Protein AF-A0A8S3BUA9-F1 (afdb_monomer_lite)

Organism: NCBI:txid392030

Sequence (82 aa):
MVQRSFKAKYMPGKYHFVAGHKEKSDGCLFTLLKETEEEAGIKLDATNYFGEVKNMEPDKHATIEWFDIDNLPKNTAPWAVL

Structure (mmCIF, N/CA/C/O backbone):
data_AF-A0A8S3BUA9-F1
#
_entry.id   AF-A0A8S3BUA9-F1
#
loop_
_atom_site.group_PDB
_atom_site.id
_atom_site.type_symbol
_atom_site.label_atom_id
_atom_site.label_alt_id
_atom_site.label_comp_id
_atom_site.label_asym_id
_atom_site.label_entity_id
_atom_site.label_seq_id
_atom_site.pdbx_PDB_ins_code
_atom_site.Cartn_x
_atom_site.Cartn_y
_atom_site.Cartn_z
_atom_site.occupancy
_atom_site.B_iso_or_equiv
_atom_site.auth_seq_id
_atom_site.auth_comp_id
_atom_site.auth_asym_id
_atom_site.auth_atom_id
_atom_site.pdbx_PDB_model_num
ATOM 1 N N . MET A 1 1 ? -1.339 -4.942 -4.377 1.00 90.06 1 MET A N 1
ATOM 2 C CA . MET A 1 1 ? -0.744 -3.607 -4.159 1.00 90.06 1 MET A CA 1
ATOM 3 C C . MET A 1 1 ? 0.541 -3.776 -3.375 1.00 90.06 1 MET A C 1
ATOM 5 O O . MET A 1 1 ? 0.537 -4.523 -2.403 1.00 90.06 1 MET A O 1
ATOM 9 N N . VAL A 1 2 ? 1.620 -3.122 -3.798 1.00 91.25 2 VAL A N 1
ATOM 10 C CA . VAL A 1 2 ? 2.904 -3.112 -3.079 1.00 91.25 2 VAL A CA 1
ATOM 11 C C . VAL A 1 2 ? 3.459 -1.692 -3.019 1.00 91.25 2 VAL A C 1
ATOM 13 O O . VAL A 1 2 ? 3.191 -0.873 -3.898 1.00 91.25 2 VAL A O 1
ATOM 16 N N . GLN A 1 3 ? 4.249 -1.414 -1.988 1.00 92.12 3 GLN A N 1
ATOM 17 C CA . GLN A 1 3 ? 4.943 -0.152 -1.772 1.00 92.12 3 GLN A CA 1
ATOM 18 C C . GLN A 1 3 ? 6.453 -0.349 -1.750 1.00 92.12 3 GLN A C 1
ATOM 20 O O . GLN A 1 3 ? 6.946 -1.437 -1.444 1.00 92.12 3 GLN A O 1
ATOM 25 N N . ARG A 1 4 ? 7.200 0.705 -2.082 1.00 91.94 4 ARG A N 1
ATOM 26 C CA . ARG A 1 4 ? 8.668 0.682 -2.077 1.00 91.94 4 ARG A CA 1
ATOM 27 C C . ARG A 1 4 ? 9.219 1.767 -1.167 1.00 91.94 4 ARG A C 1
ATOM 29 O O . ARG A 1 4 ? 9.220 2.936 -1.539 1.00 91.94 4 ARG A O 1
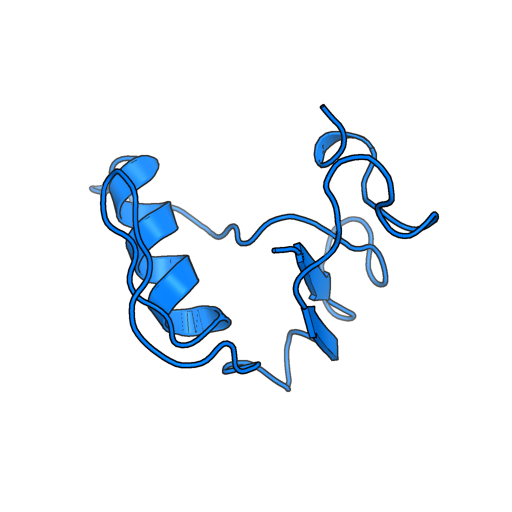ATOM 36 N N . SER A 1 5 ? 9.750 1.387 -0.008 1.00 85.62 5 SER A N 1
ATOM 37 C CA . SER A 1 5 ? 10.417 2.322 0.908 1.00 85.62 5 SER A CA 1
ATOM 38 C C . SER A 1 5 ? 11.882 2.548 0.535 1.00 85.62 5 SER A C 1
ATOM 40 O O . SER A 1 5 ? 12.576 1.604 0.172 1.00 85.62 5 SER A O 1
ATOM 42 N N . PHE A 1 6 ? 12.397 3.770 0.694 1.00 82.44 6 PHE A N 1
ATOM 43 C CA . PHE A 1 6 ? 13.846 4.041 0.661 1.00 82.44 6 PHE A CA 1
ATOM 44 C C . PHE A 1 6 ? 14.475 4.114 2.057 1.00 82.44 6 PHE A C 1
ATOM 46 O O . PHE A 1 6 ? 15.689 3.981 2.191 1.00 82.44 6 PHE A O 1
ATOM 53 N N . LYS A 1 7 ? 13.654 4.339 3.090 1.00 73.69 7 LYS A N 1
ATOM 54 C CA . LYS A 1 7 ? 14.092 4.537 4.480 1.00 73.69 7 LYS A CA 1
ATOM 55 C C . LYS A 1 7 ? 13.994 3.273 5.336 1.00 73.69 7 LYS A C 1
ATOM 57 O O . LYS A 1 7 ? 14.433 3.299 6.485 1.00 73.69 7 LYS A O 1
ATOM 62 N N . ALA A 1 8 ? 13.421 2.185 4.817 1.00 74.06 8 ALA A N 1
ATOM 63 C CA . ALA A 1 8 ? 13.269 0.944 5.566 1.00 74.06 8 ALA A CA 1
ATOM 64 C C . ALA A 1 8 ? 14.610 0.476 6.154 1.00 74.06 8 ALA A C 1
ATOM 66 O O . ALA A 1 8 ? 15.607 0.322 5.448 1.00 74.06 8 ALA A O 1
ATOM 67 N N . LYS A 1 9 ? 14.614 0.204 7.465 1.00 75.00 9 LYS A N 1
ATOM 68 C CA . LYS A 1 9 ? 15.788 -0.310 8.191 1.00 75.00 9 LYS A CA 1
ATOM 69 C C . LYS A 1 9 ? 16.265 -1.657 7.636 1.00 75.00 9 LYS A C 1
ATOM 71 O O . LYS A 1 9 ? 17.442 -1.990 7.737 1.00 75.00 9 LYS A O 1
ATOM 76 N N . TYR A 1 10 ? 15.345 -2.432 7.067 1.00 72.62 10 TYR A N 1
ATOM 77 C CA . TYR A 1 10 ? 15.598 -3.743 6.493 1.00 72.62 10 TYR A CA 1
ATOM 78 C C . TYR A 1 10 ? 15.129 -3.753 5.032 1.00 72.62 10 TYR A C 1
ATOM 80 O O . TYR A 1 10 ? 13.962 -3.505 4.760 1.00 72.62 10 TYR A O 1
ATOM 88 N N . MET A 1 11 ? 16.056 -4.014 4.102 1.00 81.19 11 MET A N 1
ATOM 89 C CA . MET A 1 11 ? 15.848 -4.011 2.640 1.00 81.19 11 MET A CA 1
ATOM 90 C C . MET A 1 11 ? 15.281 -2.707 2.027 1.00 81.19 11 MET A C 1
ATOM 92 O O . MET A 1 11 ? 14.258 -2.748 1.338 1.00 81.19 11 MET A O 1
ATOM 96 N N . PRO A 1 12 ? 15.959 -1.555 2.187 1.00 85.31 12 PRO A N 1
ATOM 97 C CA . PRO A 1 12 ? 15.568 -0.330 1.493 1.00 85.31 12 PRO A CA 1
ATOM 98 C C . PRO A 1 12 ? 15.614 -0.508 -0.035 1.00 85.31 12 PRO A C 1
ATOM 100 O O . PRO A 1 12 ? 16.463 -1.212 -0.582 1.00 85.31 12 PRO A O 1
ATOM 103 N N . GLY A 1 13 ? 14.687 0.141 -0.734 1.00 88.62 13 GLY A N 1
ATOM 104 C CA . GLY A 1 13 ? 14.550 0.127 -2.191 1.00 88.62 13 GLY A CA 1
ATOM 105 C C . GLY A 1 13 ? 13.831 -1.100 -2.761 1.00 88.62 13 GLY A C 1
ATOM 106 O O . GLY A 1 13 ? 13.691 -1.204 -3.985 1.00 88.62 13 GLY A O 1
ATOM 107 N N . LYS A 1 14 ? 13.362 -2.022 -1.913 1.00 91.31 14 LYS A N 1
ATOM 108 C CA . LYS A 1 14 ? 12.579 -3.189 -2.337 1.00 91.31 14 LYS A CA 1
ATOM 109 C C . LYS A 1 14 ? 11.077 -2.948 -2.239 1.00 91.31 14 LYS A C 1
ATOM 111 O O . LYS A 1 14 ? 10.627 -2.210 -1.368 1.00 91.31 14 LYS A O 1
ATOM 116 N N . TYR A 1 15 ? 10.321 -3.582 -3.134 1.00 93.19 15 TYR A N 1
ATOM 117 C CA . TYR A 1 15 ? 8.861 -3.615 -3.036 1.00 93.19 15 TYR A CA 1
ATOM 118 C C . TYR A 1 15 ? 8.421 -4.614 -1.961 1.00 93.19 15 TYR A C 1
ATOM 120 O O . TYR A 1 15 ? 8.998 -5.696 -1.845 1.00 93.19 15 TYR A O 1
ATOM 128 N N . HIS A 1 16 ? 7.402 -4.261 -1.186 1.00 91.44 16 HIS A N 1
ATOM 129 C CA . HIS A 1 16 ? 6.763 -5.120 -0.191 1.00 91.44 16 HIS A CA 1
ATOM 130 C C . HIS A 1 16 ? 5.281 -4.759 -0.044 1.00 91.44 16 HIS A C 1
ATOM 132 O O . HIS A 1 16 ? 4.837 -3.718 -0.523 1.00 91.44 16 HIS A O 1
ATOM 138 N N . PHE A 1 17 ? 4.498 -5.616 0.611 1.00 92.12 17 PHE A N 1
ATOM 139 C CA . PHE A 1 17 ? 3.111 -5.291 0.945 1.00 92.12 17 PHE A CA 1
ATOM 140 C C . PHE A 1 17 ? 3.028 -4.142 1.954 1.00 92.12 17 PHE A C 1
ATOM 142 O O . PHE A 1 17 ? 3.959 -3.933 2.738 1.00 92.12 17 PHE A O 1
ATOM 149 N N . VAL A 1 18 ? 1.898 -3.431 1.943 1.00 92.19 18 VAL A N 1
ATOM 150 C CA . VAL A 1 18 ? 1.520 -2.520 3.033 1.00 92.19 18 VAL A CA 1
ATOM 151 C C . VAL A 1 18 ? 1.576 -3.284 4.347 1.00 92.19 18 VAL A C 1
ATOM 153 O O . VAL A 1 18 ? 1.026 -4.383 4.461 1.00 92.19 18 VAL A O 1
ATOM 156 N N . ALA A 1 19 ? 2.318 -2.737 5.300 1.00 88.50 19 ALA A N 1
ATOM 157 C CA . ALA A 1 19 ? 2.578 -3.368 6.578 1.00 88.50 19 ALA A CA 1
ATOM 158 C C . ALA A 1 19 ? 3.186 -2.341 7.526 1.00 88.50 19 ALA A C 1
ATOM 160 O O . ALA A 1 19 ? 4.074 -1.591 7.132 1.00 88.50 19 ALA A O 1
ATOM 161 N N . GLY A 1 20 ? 2.810 -2.416 8.797 1.00 85.62 20 GLY A N 1
ATOM 162 C CA . GLY A 1 20 ? 3.374 -1.551 9.818 1.00 85.62 20 GLY A CA 1
ATOM 163 C C . GLY A 1 20 ? 3.368 -2.184 11.198 1.00 85.62 20 GLY A C 1
ATOM 164 O O . GLY A 1 20 ? 3.234 -3.404 11.363 1.00 85.62 20 GLY A O 1
ATOM 165 N N . HIS A 1 21 ? 3.611 -1.357 12.208 1.00 83.81 21 HIS A N 1
ATOM 166 C CA . HIS A 1 21 ? 3.803 -1.841 13.568 1.00 83.81 21 HIS A CA 1
ATOM 167 C C . HIS A 1 21 ? 2.467 -1.912 14.293 1.00 83.81 21 HIS A C 1
ATOM 169 O O . HIS A 1 21 ? 1.789 -0.907 14.473 1.00 83.81 21 HIS A O 1
ATOM 175 N N . LYS A 1 22 ? 2.134 -3.101 14.798 1.00 79.50 22 LYS A N 1
ATOM 176 C CA . LYS A 1 22 ? 0.980 -3.256 15.682 1.00 79.50 22 LYS A CA 1
ATOM 177 C C . LYS A 1 22 ? 1.144 -2.422 16.953 1.00 79.50 22 LYS A C 1
ATOM 179 O O . LYS A 1 22 ? 2.197 -2.455 17.602 1.00 79.50 22 LYS A O 1
ATOM 184 N N . GLU A 1 23 ? 0.070 -1.764 17.364 1.00 78.88 23 GLU A N 1
ATOM 185 C CA . GLU A 1 23 ? -0.077 -1.307 18.741 1.00 78.88 23 GLU A CA 1
ATOM 186 C C . GLU A 1 23 ? -0.388 -2.511 19.645 1.00 78.88 23 GLU A C 1
ATOM 188 O O . GLU A 1 23 ? -0.837 -3.563 19.186 1.00 78.88 23 GLU A O 1
ATOM 193 N N . LYS A 1 24 ? -0.106 -2.415 20.951 1.00 74.00 24 LYS A N 1
ATOM 194 C CA . LYS A 1 24 ? -0.208 -3.576 21.864 1.00 74.00 24 LYS A CA 1
ATOM 195 C C . LYS A 1 24 ? -1.617 -4.176 21.945 1.00 74.00 24 LYS A C 1
ATOM 197 O O . LYS A 1 24 ? -1.738 -5.356 22.265 1.00 74.00 24 LYS A O 1
ATOM 202 N N . SER A 1 25 ? -2.645 -3.370 21.703 1.00 77.94 25 SER A N 1
ATOM 203 C CA . SER A 1 25 ? -4.056 -3.754 21.744 1.00 77.94 25 SER A CA 1
ATOM 204 C C . SER A 1 25 ? -4.589 -4.312 20.427 1.00 77.94 25 SER A C 1
ATOM 206 O O . SER A 1 25 ? -5.678 -4.884 20.423 1.00 77.94 25 SER A O 1
ATOM 208 N N . ASP A 1 26 ? -3.855 -4.159 19.325 1.00 81.88 26 ASP A N 1
ATOM 209 C CA . ASP A 1 26 ? -4.420 -4.340 17.992 1.00 81.88 26 ASP A CA 1
ATOM 210 C C . ASP A 1 26 ? -4.185 -5.756 17.454 1.00 81.88 26 ASP A C 1
ATOM 212 O O . ASP A 1 26 ? -3.104 -6.342 17.578 1.00 81.88 26 ASP A O 1
ATOM 216 N N . GLY A 1 27 ? -5.216 -6.312 16.813 1.00 89.19 27 GLY A N 1
ATOM 217 C CA . GLY A 1 27 ? -5.090 -7.530 16.016 1.00 89.19 27 GLY A CA 1
ATOM 218 C C . GLY A 1 27 ? -4.448 -7.240 14.657 1.00 89.19 27 GLY A C 1
ATOM 219 O O . GLY A 1 27 ? -4.650 -6.166 14.096 1.00 89.19 27 GLY A O 1
ATOM 220 N N . CYS A 1 28 ? -3.740 -8.219 14.081 1.00 89.50 28 CYS A N 1
ATOM 221 C CA . CYS A 1 28 ? -3.022 -8.047 12.808 1.00 89.50 28 CYS A CA 1
ATOM 222 C C . CYS A 1 28 ? -3.909 -7.513 11.671 1.00 89.50 28 CYS A C 1
ATOM 224 O O . CYS A 1 28 ? -3.457 -6.686 10.886 1.00 89.50 28 CYS A O 1
ATOM 226 N N . LEU A 1 29 ? -5.168 -7.964 11.594 1.00 89.56 29 LEU A N 1
ATOM 227 C CA . LEU A 1 29 ? -6.116 -7.477 10.590 1.00 89.56 29 LEU A CA 1
ATOM 228 C C . LEU A 1 29 ? -6.431 -5.992 10.793 1.00 89.56 29 LEU A C 1
ATOM 230 O O . LEU A 1 29 ? -6.388 -5.230 9.838 1.00 89.56 29 LEU A O 1
ATOM 234 N N . PHE A 1 30 ? -6.712 -5.577 12.028 1.00 91.56 30 PHE A N 1
ATOM 235 C CA . PHE A 1 30 ? -7.017 -4.180 12.330 1.00 91.56 30 PHE A CA 1
ATOM 236 C C . PHE A 1 30 ? -5.827 -3.268 12.014 1.00 91.56 30 PHE A C 1
ATOM 238 O O . PHE A 1 30 ? -6.005 -2.243 11.361 1.00 91.56 30 PHE A O 1
ATOM 245 N N . THR A 1 31 ? -4.611 -3.683 12.383 1.00 92.75 31 THR A N 1
ATOM 246 C CA . THR A 1 31 ? -3.387 -2.957 12.018 1.00 92.75 31 THR A CA 1
ATOM 247 C C . THR A 1 31 ? -3.247 -2.833 10.502 1.00 92.75 31 THR A C 1
ATOM 249 O O . THR A 1 31 ? -2.996 -1.742 10.015 1.00 92.75 31 THR A O 1
ATOM 252 N N . LEU A 1 32 ? -3.470 -3.908 9.737 1.00 92.75 32 LEU A N 1
ATOM 253 C CA . LEU A 1 32 ? -3.396 -3.845 8.274 1.00 92.75 32 LEU A CA 1
ATOM 254 C C . LEU A 1 32 ? -4.413 -2.860 7.680 1.00 92.75 32 LEU A C 1
ATOM 256 O O . LEU A 1 32 ? -4.068 -2.112 6.769 1.00 92.75 32 LEU A O 1
ATOM 260 N N . LEU A 1 33 ? -5.651 -2.849 8.187 1.00 93.88 33 LEU A N 1
ATOM 261 C CA . LEU A 1 33 ? -6.681 -1.907 7.738 1.00 93.88 33 LEU A CA 1
ATOM 262 C C . LEU A 1 33 ? -6.255 -0.455 7.991 1.00 93.88 33 LEU A C 1
ATOM 264 O O . LEU A 1 33 ? -6.360 0.367 7.083 1.00 93.88 33 LEU A O 1
ATOM 268 N N . LYS A 1 34 ? -5.731 -0.168 9.190 1.00 94.62 34 LYS A N 1
ATOM 269 C CA . LYS A 1 34 ? -5.232 1.158 9.575 1.00 94.62 34 LYS A CA 1
ATOM 270 C C . LYS A 1 34 ? -4.064 1.600 8.690 1.00 94.62 34 LYS A C 1
ATOM 272 O O . LYS A 1 34 ? -4.142 2.655 8.077 1.00 94.62 34 LYS A O 1
ATOM 277 N N . GLU A 1 35 ? -3.033 0.768 8.562 1.00 95.00 35 GLU A N 1
ATOM 278 C CA . GLU A 1 35 ? -1.845 1.071 7.746 1.00 95.00 35 GLU A CA 1
ATOM 279 C C . GLU A 1 35 ? -2.213 1.251 6.266 1.00 95.00 35 GLU A C 1
ATOM 281 O O . GLU A 1 35 ? -1.668 2.104 5.578 1.00 95.00 35 GLU A O 1
ATOM 286 N N . THR A 1 36 ? -3.200 0.506 5.761 1.00 95.25 36 THR A N 1
ATOM 287 C CA . THR A 1 36 ? -3.673 0.689 4.380 1.00 95.25 36 THR A CA 1
ATOM 288 C C . THR A 1 36 ? -4.337 2.050 4.173 1.00 95.25 36 THR A C 1
ATOM 290 O O . THR A 1 36 ? -4.111 2.692 3.145 1.00 95.25 36 THR A O 1
ATOM 293 N N . GLU A 1 37 ? -5.124 2.518 5.139 1.00 95.75 37 GLU A N 1
ATOM 294 C CA . GLU A 1 37 ? -5.714 3.854 5.066 1.00 95.75 37 GLU A CA 1
ATOM 295 C C . GLU A 1 37 ? -4.639 4.944 5.201 1.00 95.75 37 GLU A C 1
ATOM 297 O O . GLU A 1 37 ? -4.637 5.895 4.418 1.00 95.75 37 GLU A O 1
ATOM 302 N N . GLU A 1 38 ? -3.697 4.777 6.133 1.00 95.25 38 GLU A N 1
ATOM 303 C CA . GLU A 1 38 ? -2.638 5.747 6.434 1.00 95.25 38 GLU A CA 1
ATOM 304 C C . GLU A 1 38 ? -1.576 5.856 5.332 1.00 95.25 38 GLU A C 1
ATOM 306 O O . GLU A 1 38 ? -1.180 6.970 4.998 1.00 95.25 38 GLU A O 1
ATOM 311 N N . GLU A 1 39 ? -1.138 4.741 4.738 1.00 95.06 39 GLU A N 1
ATOM 312 C CA . GLU A 1 39 ? -0.051 4.712 3.747 1.00 95.06 39 GLU A CA 1
ATOM 313 C C . GLU A 1 39 ? -0.559 4.813 2.299 1.00 95.06 39 GLU A C 1
ATOM 315 O O . GLU A 1 39 ? 0.093 5.433 1.450 1.00 95.06 39 GLU A O 1
ATOM 320 N N . ALA A 1 40 ? -1.724 4.217 2.006 1.00 95.56 40 ALA A N 1
ATOM 321 C CA . ALA A 1 40 ? -2.238 4.052 0.642 1.00 95.56 40 ALA A CA 1
ATOM 322 C C . ALA A 1 40 ? -3.495 4.876 0.326 1.00 95.56 40 ALA A C 1
ATOM 324 O O . ALA A 1 40 ? -3.903 4.939 -0.839 1.00 95.56 40 ALA A O 1
ATOM 325 N N . GLY A 1 41 ? -4.129 5.481 1.336 1.00 96.06 41 GLY A N 1
ATOM 326 C CA . GLY A 1 41 ? -5.325 6.308 1.163 1.00 96.06 41 GLY A CA 1
ATOM 327 C C . GLY A 1 41 ? -6.585 5.529 0.772 1.00 96.06 41 GLY A C 1
ATOM 328 O O . GLY A 1 41 ? -7.533 6.127 0.256 1.00 96.06 41 GLY A O 1
ATOM 329 N N . ILE A 1 42 ? -6.611 4.209 0.991 1.00 95.94 42 ILE A N 1
ATOM 330 C CA . ILE A 1 42 ? -7.768 3.356 0.684 1.00 95.94 42 ILE A CA 1
ATOM 331 C C . ILE A 1 42 ? -8.263 2.616 1.925 1.00 95.94 42 ILE A C 1
ATOM 333 O O . ILE A 1 42 ? -7.493 2.266 2.813 1.00 95.94 42 ILE A O 1
ATOM 337 N N . LYS A 1 43 ? -9.559 2.315 1.948 1.00 96.19 43 LYS A N 1
ATOM 338 C CA . LYS A 1 43 ? -10.183 1.439 2.948 1.00 96.19 43 LYS A CA 1
ATOM 339 C C . LYS A 1 43 ? -10.420 0.069 2.348 1.00 96.19 43 LYS A C 1
ATOM 341 O O . LYS A 1 43 ? -10.797 -0.010 1.183 1.00 96.19 43 LYS A O 1
ATOM 346 N N . LEU A 1 44 ? -10.252 -0.983 3.140 1.00 93.81 44 LEU A N 1
ATOM 347 C CA . LEU A 1 44 ? -10.528 -2.356 2.720 1.00 93.81 44 LEU A CA 1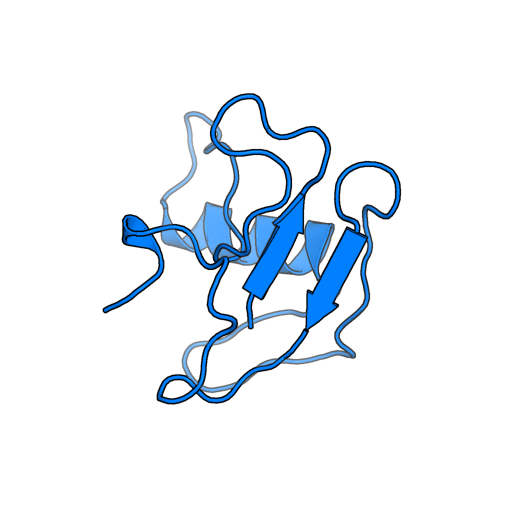
ATOM 348 C C . LEU A 1 44 ? -11.758 -2.901 3.451 1.00 93.81 44 LEU A C 1
ATOM 350 O O . LEU A 1 44 ? -11.953 -2.637 4.638 1.00 93.81 44 LEU A O 1
ATOM 354 N N . ASP A 1 45 ? -12.546 -3.702 2.745 1.00 92.88 45 ASP A N 1
ATOM 355 C CA . ASP A 1 45 ? -13.458 -4.674 3.343 1.00 92.88 45 ASP A CA 1
ATOM 356 C C . ASP A 1 45 ? -13.034 -6.100 2.934 1.00 92.88 45 ASP A C 1
ATOM 358 O O . ASP A 1 45 ? -11.935 -6.307 2.418 1.00 92.88 45 ASP A O 1
ATOM 362 N N . ALA A 1 46 ? -13.866 -7.110 3.201 1.00 90.00 46 ALA A N 1
ATOM 363 C CA . ALA A 1 46 ? -13.529 -8.504 2.908 1.00 90.00 46 ALA A CA 1
ATOM 364 C C . ALA A 1 46 ? -13.264 -8.791 1.416 1.00 90.00 46 ALA A C 1
ATOM 366 O O . ALA A 1 46 ? -12.563 -9.752 1.101 1.00 90.00 46 ALA A O 1
ATOM 367 N N . THR A 1 47 ? -13.842 -8.006 0.504 1.00 92.75 47 THR A N 1
ATOM 368 C CA . THR A 1 47 ? -13.835 -8.286 -0.943 1.00 92.75 47 THR A CA 1
ATOM 369 C C . THR A 1 47 ? -13.568 -7.066 -1.824 1.00 92.75 47 THR A C 1
ATOM 371 O O . THR A 1 47 ? -13.341 -7.229 -3.019 1.00 92.75 47 THR A O 1
ATOM 374 N N . ASN A 1 48 ? -13.595 -5.858 -1.269 1.00 93.88 48 ASN A N 1
ATOM 375 C CA . ASN A 1 48 ? -13.490 -4.594 -1.986 1.00 93.88 48 ASN A CA 1
ATOM 376 C C . ASN A 1 48 ? -12.493 -3.650 -1.316 1.00 93.88 48 ASN A C 1
ATOM 378 O O . ASN A 1 48 ? -12.101 -3.807 -0.157 1.00 93.88 48 ASN A O 1
ATOM 382 N N . TYR A 1 49 ? -12.144 -2.608 -2.064 1.00 94.00 49 TYR A N 1
ATOM 383 C CA . TYR A 1 49 ? -11.487 -1.429 -1.534 1.00 94.00 49 TYR A CA 1
ATOM 384 C C . TYR A 1 49 ? -12.230 -0.164 -1.965 1.00 94.00 49 TYR A C 1
ATOM 386 O O . TYR A 1 49 ? -12.913 -0.143 -2.991 1.00 94.00 49 TYR A O 1
ATOM 394 N N . PHE A 1 50 ? -12.070 0.903 -1.188 1.00 96.50 50 PHE A N 1
ATOM 395 C CA . PHE A 1 50 ? -12.698 2.198 -1.428 1.00 96.50 50 PHE A CA 1
ATOM 396 C C . PHE A 1 50 ? -11.654 3.309 -1.377 1.00 96.50 50 PHE A C 1
ATOM 398 O O . PHE A 1 50 ? -10.831 3.340 -0.463 1.00 96.50 50 PHE A O 1
ATOM 405 N N . GLY A 1 51 ? -11.733 4.243 -2.325 1.00 94.50 51 GLY A N 1
ATOM 406 C CA . GLY A 1 51 ? -10.797 5.358 -2.461 1.00 94.50 51 GLY A CA 1
ATOM 407 C C . GLY A 1 51 ? -9.895 5.228 -3.685 1.00 94.50 51 GLY A C 1
ATOM 408 O O . GLY A 1 51 ? -10.076 4.354 -4.533 1.00 94.50 51 GLY A O 1
ATOM 409 N N . GLU A 1 52 ? -8.919 6.124 -3.772 1.00 93.50 52 GLU A N 1
ATOM 410 C CA . GLU A 1 52 ? -7.907 6.133 -4.826 1.00 93.50 52 GLU A CA 1
ATOM 411 C C . GLU A 1 52 ? -6.552 5.832 -4.204 1.00 93.50 52 GLU A C 1
ATOM 413 O O . GLU A 1 52 ? -6.161 6.494 -3.244 1.00 93.50 52 GLU A O 1
ATOM 418 N N . VAL A 1 53 ? -5.825 4.871 -4.776 1.00 93.56 53 VAL A N 1
ATOM 419 C CA . VAL A 1 53 ? -4.478 4.547 -4.304 1.00 93.56 53 VAL A CA 1
ATOM 420 C C . VAL A 1 53 ? -3.561 5.741 -4.511 1.00 93.56 53 VAL A C 1
ATOM 422 O O . VAL A 1 53 ? -3.341 6.187 -5.640 1.00 93.56 53 VAL A O 1
ATOM 425 N N . LYS A 1 54 ? -3.033 6.253 -3.401 1.00 94.44 54 LYS A N 1
ATOM 426 C CA . LYS A 1 54 ? -2.128 7.399 -3.350 1.00 94.44 54 LYS A CA 1
ATOM 427 C C . LYS A 1 54 ? -1.043 7.121 -2.331 1.00 94.44 54 LYS A C 1
ATOM 429 O O . LYS A 1 54 ? -1.297 6.538 -1.287 1.00 94.44 54 LYS A O 1
ATOM 434 N N . ASN A 1 55 ? 0.169 7.569 -2.632 1.00 94.81 55 ASN A N 1
ATOM 435 C CA . ASN A 1 55 ? 1.247 7.546 -1.657 1.00 94.81 55 ASN A CA 1
ATOM 436 C C . ASN A 1 55 ? 1.000 8.654 -0.627 1.00 94.81 55 ASN A C 1
ATOM 438 O O . ASN A 1 55 ? 1.244 9.827 -0.916 1.00 94.81 55 ASN A O 1
ATOM 442 N N . MET A 1 56 ? 0.481 8.276 0.539 1.00 95.81 56 MET A N 1
ATOM 443 C CA . MET A 1 56 ? 0.143 9.207 1.617 1.00 95.81 56 MET A CA 1
ATOM 444 C C . MET A 1 56 ? 1.349 9.546 2.504 1.00 95.81 56 MET A C 1
ATOM 446 O O . MET A 1 56 ? 1.317 10.537 3.230 1.00 95.81 56 MET A O 1
ATOM 450 N N .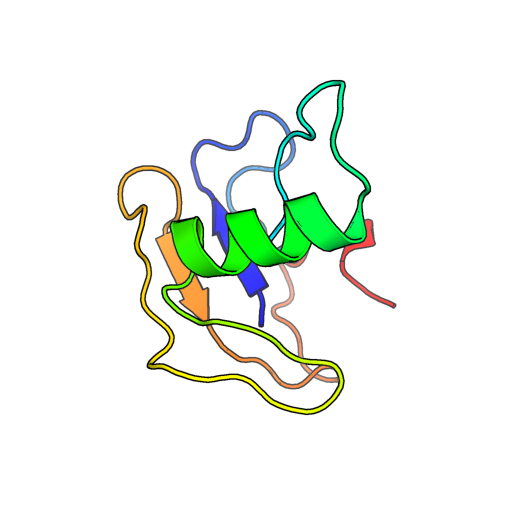 GLU A 1 57 ? 2.444 8.791 2.377 1.00 93.31 57 GLU A N 1
ATOM 451 C CA . GLU A 1 57 ? 3.693 9.000 3.114 1.00 93.31 57 GLU A CA 1
ATOM 452 C C . GLU A 1 57 ? 4.899 9.142 2.164 1.00 93.31 57 GLU A C 1
ATOM 454 O O . GLU A 1 57 ? 5.828 8.322 2.180 1.00 93.31 57 GLU A O 1
ATOM 459 N N . PRO A 1 58 ? 4.924 10.181 1.308 1.00 92.44 58 PRO A N 1
ATOM 460 C CA . PRO A 1 58 ? 5.939 10.340 0.262 1.00 92.44 58 PRO A CA 1
ATOM 461 C C . PRO A 1 58 ? 7.363 10.520 0.800 1.00 92.44 58 PRO A C 1
ATOM 463 O O . PRO A 1 58 ? 8.341 10.338 0.075 1.00 92.44 58 PRO A O 1
ATOM 466 N N . ASP A 1 59 ? 7.510 10.880 2.073 1.00 90.62 59 ASP A N 1
ATOM 467 C CA . ASP A 1 59 ? 8.801 10.970 2.737 1.00 90.62 59 ASP A CA 1
ATOM 468 C C . ASP A 1 59 ? 9.330 9.601 3.202 1.00 90.62 59 ASP A C 1
ATOM 470 O O . ASP A 1 59 ? 10.534 9.474 3.441 1.00 90.62 59 ASP A O 1
ATOM 474 N N . LYS A 1 60 ? 8.479 8.576 3.323 1.00 88.12 60 LYS A N 1
ATOM 475 C CA . LYS A 1 60 ? 8.853 7.206 3.722 1.00 88.12 60 LYS A CA 1
ATOM 476 C C . LYS A 1 60 ? 8.866 6.238 2.541 1.00 88.12 60 LYS A C 1
ATOM 478 O O . LYS A 1 60 ? 9.762 5.385 2.457 1.00 88.12 60 LYS A O 1
ATOM 483 N N . HIS A 1 61 ? 7.920 6.400 1.621 1.00 90.25 61 HIS A N 1
ATOM 484 C CA . HIS A 1 61 ? 7.694 5.524 0.480 1.00 90.25 61 HIS A CA 1
ATOM 485 C C . HIS A 1 61 ? 7.905 6.273 -0.835 1.00 90.25 61 HIS A C 1
ATOM 487 O O . HIS A 1 61 ? 7.483 7.409 -1.009 1.00 90.25 61 HIS A O 1
ATOM 493 N N . ALA A 1 62 ? 8.569 5.617 -1.781 1.00 90.81 62 ALA A N 1
ATOM 494 C CA . ALA A 1 62 ? 8.793 6.118 -3.130 1.00 90.81 62 ALA A CA 1
ATOM 495 C C . ALA A 1 62 ? 7.495 6.153 -3.932 1.00 90.81 62 ALA A C 1
ATOM 497 O O . ALA A 1 62 ? 7.146 7.147 -4.561 1.00 90.81 62 ALA A O 1
ATOM 498 N N . THR A 1 63 ? 6.835 4.998 -3.947 1.00 91.50 63 THR A N 1
ATOM 499 C CA . THR A 1 63 ? 5.648 4.706 -4.732 1.00 91.50 63 THR A CA 1
ATOM 500 C C . THR A 1 63 ? 4.829 3.646 -4.008 1.00 91.50 63 THR A C 1
ATOM 502 O O . THR A 1 63 ? 5.368 2.850 -3.227 1.00 91.50 63 THR A O 1
ATOM 505 N N . ILE A 1 64 ? 3.532 3.651 -4.296 1.00 93.81 64 ILE A N 1
ATOM 506 C CA . ILE A 1 64 ? 2.578 2.612 -3.929 1.00 93.81 64 ILE A CA 1
ATOM 507 C C . ILE A 1 64 ? 1.716 2.333 -5.157 1.00 93.81 64 ILE A C 1
ATOM 509 O O . ILE A 1 64 ? 1.139 3.249 -5.744 1.00 93.81 64 ILE A O 1
ATOM 513 N N . GLU A 1 65 ? 1.732 1.091 -5.627 1.00 92.25 65 GLU A N 1
ATOM 514 C CA . GLU A 1 65 ? 1.2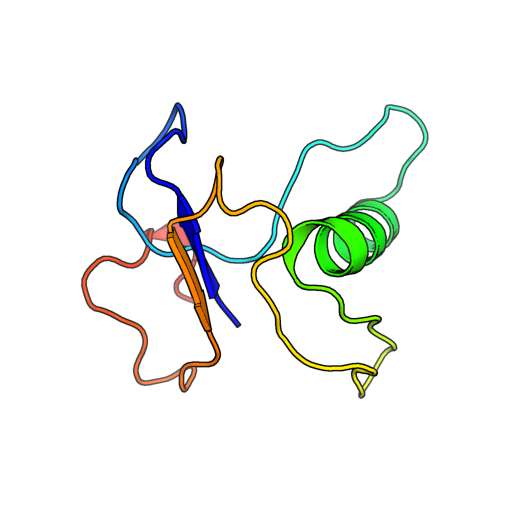44 0.755 -6.965 1.00 92.25 65 GLU A CA 1
ATOM 515 C C . GLU A 1 65 ? 0.590 -0.634 -6.986 1.00 92.25 65 GLU A C 1
ATOM 517 O O . GLU A 1 65 ? 0.902 -1.534 -6.191 1.00 92.25 65 GLU A O 1
ATOM 522 N N . TRP A 1 66 ? -0.342 -0.814 -7.923 1.00 92.25 66 TRP A N 1
ATOM 523 C CA . TRP A 1 66 ? -0.896 -2.122 -8.247 1.00 92.25 66 TRP A CA 1
ATOM 524 C C . TRP A 1 66 ? -0.011 -2.822 -9.267 1.00 92.25 66 TRP A C 1
ATOM 526 O O . TRP A 1 66 ? 0.332 -2.261 -10.302 1.00 92.25 66 TRP A O 1
ATOM 536 N N . PHE A 1 67 ? 0.305 -4.074 -8.971 1.00 92.19 67 PHE A N 1
ATOM 537 C CA . PHE A 1 67 ? 0.962 -4.991 -9.884 1.00 92.19 67 PHE A CA 1
ATOM 538 C C . PHE A 1 67 ? 0.142 -6.270 -9.932 1.00 92.19 67 PHE A C 1
ATOM 540 O O . PHE A 1 67 ? -0.529 -6.615 -8.952 1.00 92.19 67 PHE A O 1
ATOM 547 N N . ASP A 1 68 ? 0.218 -6.951 -11.068 1.00 92.31 68 ASP A N 1
ATOM 548 C CA . ASP A 1 68 ? -0.247 -8.324 -11.186 1.00 92.31 68 ASP A CA 1
ATOM 549 C C . ASP A 1 68 ? 0.555 -9.206 -10.216 1.00 92.31 68 ASP A C 1
ATOM 551 O O . ASP A 1 68 ? 1.771 -9.045 -10.074 1.00 92.31 68 ASP A O 1
ATOM 555 N N . ILE A 1 69 ? -0.137 -10.108 -9.524 1.00 89.94 69 ILE A N 1
ATOM 556 C CA . ILE A 1 69 ? 0.466 -11.003 -8.538 1.00 89.94 69 ILE A CA 1
ATOM 557 C C . ILE A 1 69 ? 1.465 -11.968 -9.183 1.00 89.94 69 ILE A C 1
ATOM 559 O O . ILE A 1 69 ? 2.479 -12.291 -8.568 1.00 89.94 69 ILE A O 1
ATOM 563 N N . ASP A 1 70 ? 1.233 -12.335 -10.444 1.00 92.00 70 ASP A N 1
ATOM 564 C CA . ASP A 1 70 ? 2.114 -13.214 -11.213 1.00 92.00 70 ASP A CA 1
ATOM 565 C C . ASP A 1 70 ? 3.273 -12.445 -11.877 1.00 92.00 70 ASP A C 1
ATOM 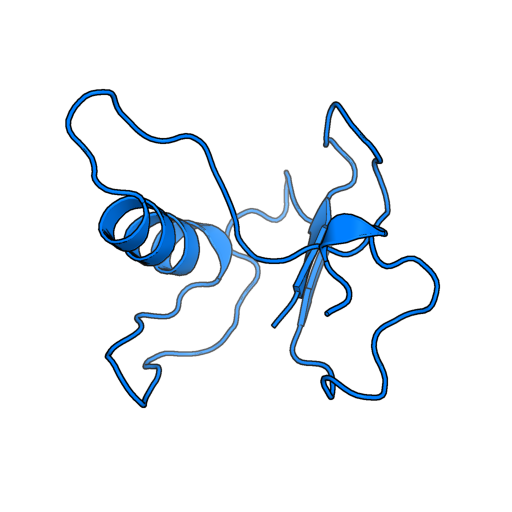567 O O . ASP A 1 70 ? 4.189 -13.043 -12.446 1.00 92.00 70 ASP A O 1
ATOM 571 N N . ASN A 1 71 ? 3.266 -11.108 -11.801 1.00 92.50 71 ASN A N 1
ATOM 572 C CA . ASN A 1 71 ? 4.260 -10.241 -12.436 1.00 92.50 71 ASN A CA 1
ATOM 573 C C . ASN A 1 71 ? 4.683 -9.078 -11.525 1.00 92.50 71 ASN A C 1
ATOM 575 O O . ASN A 1 71 ? 4.633 -7.899 -11.892 1.00 92.50 71 ASN A O 1
ATOM 579 N N . LEU A 1 72 ? 5.119 -9.421 -10.314 1.00 93.06 72 LEU A N 1
ATOM 580 C CA . LEU A 1 72 ? 5.698 -8.456 -9.386 1.00 93.06 72 LEU A CA 1
ATOM 581 C C . LEU A 1 72 ? 7.080 -7.965 -9.865 1.00 93.06 72 LEU A C 1
ATOM 583 O O . LEU A 1 72 ? 7.830 -8.708 -10.509 1.00 93.06 72 LEU A O 1
ATOM 587 N N . PRO A 1 73 ? 7.488 -6.732 -9.508 1.00 93.50 73 PRO A N 1
ATOM 588 C CA . PRO A 1 73 ? 8.823 -6.228 -9.813 1.00 93.50 73 PRO A CA 1
ATOM 589 C C . PRO A 1 73 ? 9.935 -7.157 -9.304 1.00 93.50 73 PRO A C 1
ATOM 591 O O . PRO A 1 73 ? 9.879 -7.669 -8.185 1.00 93.50 73 PRO A O 1
ATOM 594 N N . LYS A 1 74 ? 11.016 -7.315 -10.079 1.00 90.88 74 LYS A N 1
ATOM 595 C CA . LYS A 1 74 ? 12.146 -8.202 -9.723 1.00 90.88 74 LYS A CA 1
ATOM 596 C C . LYS A 1 74 ? 12.809 -7.861 -8.383 1.00 90.88 74 LYS A C 1
ATOM 598 O O . LYS A 1 74 ? 13.417 -8.719 -7.753 1.00 90.88 74 LYS A O 1
ATOM 603 N N . ASN A 1 75 ? 12.725 -6.605 -7.949 1.00 91.94 75 ASN A N 1
ATOM 604 C CA . ASN A 1 75 ? 13.245 -6.122 -6.670 1.00 91.94 75 ASN A CA 1
ATOM 605 C C . ASN A 1 75 ? 12.217 -6.225 -5.525 1.00 91.94 75 ASN A C 1
ATOM 607 O O . ASN A 1 75 ? 12.310 -5.468 -4.559 1.00 91.94 75 ASN A O 1
ATOM 611 N N . THR A 1 76 ? 11.255 -7.142 -5.608 1.00 92.19 76 THR A N 1
ATOM 612 C CA . THR A 1 76 ? 10.332 -7.452 -4.507 1.00 92.19 76 THR A CA 1
ATOM 613 C C . THR A 1 76 ? 11.063 -8.197 -3.386 1.00 92.19 76 THR A C 1
ATOM 615 O O . THR A 1 76 ? 12.013 -8.954 -3.616 1.00 92.19 76 THR A O 1
ATOM 618 N N . ALA A 1 77 ? 10.695 -7.915 -2.140 1.00 89.31 77 ALA A N 1
ATOM 619 C CA . ALA A 1 77 ? 11.254 -8.590 -0.981 1.00 89.31 77 ALA A CA 1
ATOM 620 C C . ALA A 1 77 ? 10.892 -10.091 -1.013 1.00 89.31 77 ALA A C 1
ATOM 622 O O . ALA A 1 77 ? 9.756 -10.417 -1.347 1.00 89.31 77 ALA A O 1
ATOM 623 N N . PRO A 1 78 ? 11.802 -11.017 -0.646 1.00 86.81 78 PRO A N 1
ATOM 624 C CA . PRO A 1 78 ? 11.559 -12.458 -0.798 1.00 86.81 78 PRO A CA 1
ATOM 625 C C . PRO A 1 78 ? 10.325 -12.982 -0.053 1.00 86.81 78 PRO A C 1
ATOM 627 O O . PRO A 1 78 ? 9.704 -13.931 -0.501 1.00 86.81 78 PRO A O 1
ATOM 630 N N . TRP A 1 79 ? 9.963 -12.360 1.072 1.00 81.38 79 TRP A N 1
ATOM 631 C CA . TRP A 1 79 ? 8.778 -12.722 1.862 1.00 81.38 79 TRP A CA 1
ATOM 632 C C . TRP A 1 79 ? 7.473 -12.109 1.340 1.00 81.38 79 TRP A C 1
ATOM 634 O O . TRP A 1 79 ? 6.407 -12.415 1.860 1.00 81.38 79 TRP A O 1
ATOM 644 N N . ALA A 1 80 ? 7.553 -11.190 0.376 1.00 78.88 80 ALA A N 1
ATOM 645 C CA . ALA A 1 80 ? 6.393 -10.582 -0.268 1.00 78.88 80 ALA A CA 1
ATOM 646 C C . ALA A 1 80 ? 5.998 -11.319 -1.563 1.00 78.88 80 ALA A C 1
ATOM 648 O O . ALA A 1 80 ? 5.110 -10.868 -2.279 1.00 78.88 80 ALA A O 1
ATOM 649 N N . VAL A 1 81 ? 6.659 -12.438 -1.862 1.00 71.69 81 VAL A N 1
ATOM 650 C CA . VAL A 1 81 ? 6.299 -13.361 -2.940 1.00 71.69 81 VAL A CA 1
ATOM 651 C C . VAL A 1 81 ? 5.626 -14.572 -2.288 1.00 71.69 81 VAL A C 1
ATOM 653 O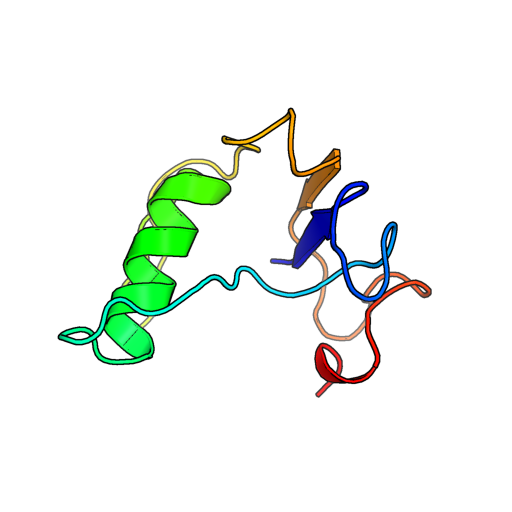 O . VAL A 1 81 ? 6.115 -15.045 -1.260 1.00 71.69 81 VAL A O 1
ATOM 656 N N . LEU A 1 82 ? 4.482 -14.999 -2.831 1.00 57.62 82 LEU A N 1
ATOM 657 C CA . LEU A 1 82 ? 3.720 -16.161 -2.352 1.00 57.62 82 LEU A CA 1
ATOM 658 C C . LEU A 1 82 ? 4.328 -17.485 -2.828 1.00 57.62 82 LEU A C 1
ATOM 660 O O . LEU A 1 82 ? 4.920 -17.499 -3.931 1.00 57.62 82 LEU A O 1
#

Secondary structure (DSSP, 8-state):
-EEEESS-SSSTT-EE-S--PPPTT--HHHHHHHHHHHHHSEEE-SS-EEE----S-TTTEEEEE---GGG--TTB-GGG--

Radius of gyration: 12.58 Å; chains: 1; bounding box: 30×27×34 Å

pLDDT: mean 89.15, std 7.17, range [57.62, 96.5]

Foldseek 3Di:
DWWAFQPDPPQHRAIAHQDDDDDPPDDRVRRSQVSCCQQQVWGDDPPDIDDHGDGNCVVGTVDDDDDDLVDDDPRHDPVRRD

InterPro domains:
  IPR015797 NUDIX hydrolase-like domain superfamily [SSF55811] (1-79)